Protein AF-A0AAE3UC48-F1 (afdb_monomer_lite)

Sequence (128 aa):
MKELYSHWLRIQCEAWMKENLPDLFQVSYERVKKMFEEVLEEEAPVAQDEFLISQIDMSVGPWKSVIFHFKEPGEIIFPLEKCKLSYLRERNNLVLIIRCLEDFQTLMQTYFYMHMRTGRTMYSIKSA

Foldseek 3Di:
DFPPQLVVLLVLLLVLCCVFPVVFRDWPPVVLVVVVVVVCVVDDDDPPPPFDKGKTQDPWDQARIEMETTDAVPDDQDPVNVVSQVVCVVVRYHYYYDHDNVVSVVVVCVVCVVTVVVDPDDDDGDDD

Radius of gyration: 15.22 Å; chains: 1; bounding box: 46×25×42 Å

Organism: NCBI:txid3048010

pLDDT: mean 74.02, std 16.33, range [37.69, 94.38]

Structure (mmCIF, N/CA/C/O backbone):
data_AF-A0AAE3UC48-F1
#
_entry.id   AF-A0AAE3UC48-F1
#
loop_
_atom_site.group_PDB
_atom_site.id
_atom_site.type_symbol
_atom_site.label_atom_id
_atom_site.label_alt_id
_atom_site.label_comp_id
_atom_site.label_asym_id
_atom_site.label_entity_id
_atom_site.label_seq_id
_atom_site.pdbx_PDB_ins_code
_atom_site.Cartn_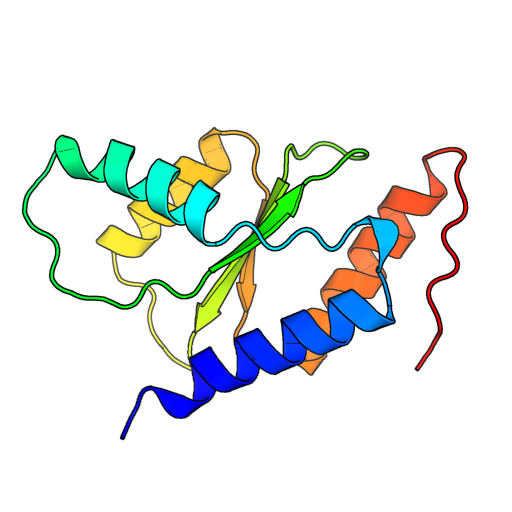x
_atom_site.Cartn_y
_atom_site.Cartn_z
_atom_site.occupancy
_atom_site.B_iso_or_equiv
_atom_site.auth_seq_id
_atom_site.auth_comp_id
_atom_site.auth_asym_id
_atom_site.auth_atom_id
_atom_site.pdbx_PDB_model_num
ATOM 1 N N . MET A 1 1 ? 22.781 8.667 -2.846 1.00 45.50 1 MET A N 1
ATOM 2 C CA . MET A 1 1 ? 21.916 8.485 -4.032 1.00 45.50 1 MET A CA 1
ATOM 3 C C . MET A 1 1 ? 21.068 7.213 -3.850 1.00 45.50 1 MET A C 1
ATOM 5 O O . MET A 1 1 ? 21.203 6.280 -4.623 1.00 45.50 1 MET A O 1
ATOM 9 N N . LYS A 1 2 ? 20.262 7.140 -2.774 1.00 51.00 2 LYS A N 1
ATOM 10 C CA . LYS A 1 2 ? 19.514 5.935 -2.330 1.00 51.00 2 LYS A CA 1
ATOM 11 C C . LYS A 1 2 ? 17.982 6.137 -2.288 1.00 51.00 2 LYS A C 1
ATOM 13 O O . LYS A 1 2 ? 17.272 5.279 -1.807 1.00 51.00 2 LYS A O 1
ATOM 18 N N . GLU A 1 3 ? 17.477 7.273 -2.770 1.00 57.69 3 GLU A N 1
ATOM 19 C CA . GLU A 1 3 ? 16.050 7.654 -2.675 1.00 57.69 3 GLU A CA 1
ATOM 20 C C . GLU A 1 3 ? 15.335 7.626 -4.038 1.00 57.69 3 GLU A C 1
ATOM 22 O O . GLU A 1 3 ? 14.175 8.009 -4.164 1.00 57.69 3 GLU A O 1
ATOM 27 N N . LEU A 1 4 ? 16.018 7.178 -5.097 1.00 78.94 4 LEU A N 1
ATOM 28 C CA . LEU A 1 4 ? 15.461 7.209 -6.450 1.00 78.94 4 LEU A CA 1
ATOM 29 C C . LEU A 1 4 ? 14.414 6.121 -6.685 1.00 78.94 4 LEU A C 1
ATOM 31 O O . LEU A 1 4 ? 13.456 6.376 -7.413 1.00 78.94 4 LEU A O 1
ATOM 35 N N . TYR A 1 5 ? 14.573 4.926 -6.107 1.00 87.25 5 TYR A N 1
ATOM 36 C CA . TYR A 1 5 ? 13.733 3.796 -6.498 1.00 87.25 5 TYR A CA 1
ATOM 37 C C . TYR A 1 5 ? 12.332 3.861 -5.895 1.00 87.25 5 TYR A C 1
ATOM 39 O O . TYR A 1 5 ? 11.360 3.779 -6.636 1.00 87.25 5 TYR A O 1
ATOM 47 N N . SER A 1 6 ? 12.198 4.029 -4.578 1.00 86.12 6 SER A N 1
ATOM 48 C CA . SER A 1 6 ? 10.886 4.089 -3.913 1.00 86.12 6 SER A CA 1
ATOM 49 C C . SER A 1 6 ? 10.045 5.266 -4.425 1.00 86.12 6 SER A C 1
ATOM 51 O O . SER A 1 6 ? 8.844 5.119 -4.660 1.00 86.12 6 SER A O 1
ATOM 53 N N . HIS A 1 7 ? 10.685 6.408 -4.698 1.00 85.00 7 HIS A N 1
ATOM 54 C CA . HIS A 1 7 ? 10.035 7.563 -5.309 1.00 85.00 7 HIS A CA 1
ATOM 55 C C . HIS A 1 7 ? 9.628 7.304 -6.769 1.00 85.00 7 HIS A C 1
ATOM 57 O O . HIS A 1 7 ? 8.503 7.619 -7.161 1.00 85.00 7 HIS A O 1
ATOM 63 N N . TRP A 1 8 ? 10.508 6.696 -7.574 1.00 89.25 8 TRP A N 1
ATOM 64 C CA . TRP A 1 8 ? 10.175 6.273 -8.937 1.00 89.25 8 TRP A CA 1
ATOM 65 C C . TRP A 1 8 ? 9.010 5.278 -8.945 1.00 89.25 8 TRP A C 1
ATOM 67 O O . TRP A 1 8 ? 8.057 5.464 -9.700 1.00 89.25 8 TRP A O 1
ATOM 77 N N . LEU A 1 9 ? 9.041 4.278 -8.064 1.00 90.81 9 LEU A N 1
ATOM 78 C CA . LEU A 1 9 ? 8.014 3.250 -7.943 1.00 90.81 9 LEU A CA 1
ATOM 79 C C . LEU A 1 9 ? 6.661 3.866 -7.586 1.00 90.81 9 LEU A C 1
ATOM 81 O O . LEU A 1 9 ? 5.662 3.541 -8.224 1.00 90.81 9 LEU A O 1
ATOM 85 N N . ARG A 1 10 ? 6.633 4.815 -6.640 1.00 88.50 10 ARG A N 1
ATOM 86 C CA . ARG A 1 10 ? 5.426 5.587 -6.315 1.00 88.50 10 ARG A CA 1
ATOM 87 C C . ARG A 1 10 ? 4.847 6.259 -7.558 1.00 88.50 10 ARG A C 1
ATOM 89 O O . ARG A 1 10 ? 3.666 6.081 -7.839 1.00 88.50 10 ARG A O 1
ATOM 96 N N . ILE A 1 11 ? 5.674 6.985 -8.316 1.00 87.62 11 ILE A N 1
ATOM 97 C CA . ILE A 1 11 ? 5.236 7.676 -9.539 1.00 87.62 11 ILE A CA 1
ATOM 98 C C . ILE A 1 11 ? 4.672 6.683 -10.560 1.00 87.62 11 ILE A C 1
ATOM 100 O O . ILE A 1 11 ? 3.631 6.956 -11.153 1.00 87.62 11 ILE A O 1
ATOM 104 N N . GLN A 1 12 ? 5.327 5.536 -10.768 1.00 91.62 12 GLN A N 1
ATOM 105 C CA . GLN A 1 12 ? 4.850 4.530 -11.721 1.00 91.62 12 GLN A CA 1
ATOM 106 C C . GLN A 1 12 ? 3.513 3.921 -11.291 1.00 91.62 12 GLN A C 1
ATOM 108 O O . GLN A 1 12 ? 2.595 3.813 -12.104 1.00 91.62 12 GLN A O 1
ATOM 113 N N . CYS A 1 13 ? 3.369 3.573 -10.011 1.00 89.44 13 CYS A N 1
ATOM 114 C CA . CYS A 1 13 ? 2.113 3.060 -9.479 1.00 89.44 13 CYS A CA 1
ATOM 115 C C . CYS A 1 13 ? 0.992 4.101 -9.602 1.00 89.44 13 CYS A C 1
ATOM 117 O O . CYS A 1 13 ? -0.109 3.769 -10.036 1.00 89.44 13 CYS A O 1
ATOM 119 N N . GLU A 1 14 ? 1.268 5.365 -9.270 1.00 86.69 14 GLU A N 1
ATOM 120 C CA . GLU A 1 14 ? 0.325 6.480 -9.410 1.00 86.69 14 GLU A CA 1
ATOM 121 C C . GLU A 1 14 ? -0.103 6.703 -10.864 1.00 86.69 14 GLU A C 1
ATOM 123 O O . GLU A 1 14 ? -1.296 6.833 -11.140 1.00 86.69 14 GLU A O 1
ATOM 128 N N . ALA A 1 15 ? 0.844 6.691 -11.804 1.00 88.00 15 ALA A N 1
ATOM 129 C CA . ALA A 1 15 ? 0.553 6.811 -13.229 1.00 88.00 15 ALA A CA 1
ATOM 130 C C . ALA A 1 15 ? -0.340 5.662 -13.716 1.00 88.00 15 ALA A C 1
ATOM 132 O O . ALA A 1 15 ? -1.369 5.905 -14.348 1.00 88.00 15 ALA A O 1
ATOM 133 N N . TRP A 1 16 ? 0.002 4.425 -13.350 1.00 89.50 16 TRP A N 1
ATOM 134 C CA . TRP A 1 16 ? -0.781 3.250 -13.718 1.00 89.50 16 TRP A CA 1
ATOM 135 C C . TRP A 1 16 ? -2.198 3.293 -13.133 1.00 89.50 16 TRP A C 1
ATOM 137 O O . TRP A 1 16 ? -3.166 3.015 -13.842 1.00 89.50 16 TRP A O 1
ATOM 147 N N . MET A 1 17 ? -2.351 3.682 -11.862 1.00 85.56 17 MET A N 1
ATOM 148 C CA . MET A 1 17 ? -3.668 3.821 -11.231 1.00 85.56 17 MET A CA 1
ATOM 149 C C . MET A 1 17 ? -4.505 4.907 -11.902 1.00 85.56 17 MET A C 1
ATOM 151 O O . MET A 1 17 ? -5.687 4.692 -12.146 1.00 85.56 17 MET A O 1
ATOM 155 N N . LYS A 1 18 ? -3.909 6.055 -12.238 1.00 82.94 18 LYS A N 1
ATOM 156 C CA . LYS A 1 18 ? -4.611 7.135 -12.939 1.00 82.94 18 LYS A CA 1
ATOM 157 C C . LYS A 1 18 ? -5.139 6.689 -14.304 1.00 82.94 18 LYS A C 1
ATOM 159 O O . LYS A 1 18 ? -6.217 7.111 -14.708 1.00 82.94 18 LYS A O 1
ATOM 164 N N . GLU A 1 19 ? -4.384 5.852 -15.009 1.00 85.44 19 GLU A N 1
ATOM 165 C CA . GLU A 1 19 ? -4.775 5.329 -16.317 1.00 85.44 19 GLU A CA 1
ATOM 166 C C . GLU A 1 19 ? -5.864 4.247 -16.225 1.00 85.44 19 GLU A C 1
ATOM 168 O O . GLU A 1 19 ? -6.799 4.243 -17.027 1.00 85.44 19 GLU A O 1
ATOM 173 N N . ASN A 1 20 ? -5.761 3.344 -15.246 1.00 82.50 20 ASN A N 1
ATOM 174 C CA . ASN A 1 20 ? -6.590 2.135 -15.179 1.00 82.50 20 ASN A CA 1
ATOM 175 C C . ASN A 1 20 ? -7.776 2.238 -14.213 1.00 82.50 20 ASN A C 1
ATOM 177 O O . ASN A 1 20 ? -8.737 1.478 -14.333 1.00 82.50 20 ASN A O 1
ATOM 181 N N . LEU A 1 21 ? -7.709 3.153 -13.247 1.00 77.50 21 LEU A N 1
ATOM 182 C CA . LEU A 1 21 ? -8.677 3.328 -12.163 1.00 77.50 21 LEU A CA 1
ATOM 183 C C . LEU A 1 21 ? -8.995 4.822 -11.934 1.00 77.50 21 LEU A C 1
ATOM 185 O O . LEU A 1 21 ? -8.938 5.291 -10.794 1.00 77.50 21 LEU A O 1
ATOM 189 N N . PRO A 1 22 ? -9.329 5.595 -12.987 1.00 73.12 22 PRO A N 1
ATOM 190 C CA . PRO A 1 22 ? -9.461 7.052 -12.896 1.00 73.12 22 PRO A CA 1
ATOM 191 C C . PRO A 1 22 ? -10.530 7.504 -11.892 1.00 73.12 22 PRO A C 1
ATOM 193 O O . PRO A 1 22 ? -10.348 8.521 -11.231 1.00 73.12 22 PRO A O 1
ATOM 196 N N . ASP A 1 23 ? -11.603 6.727 -11.727 1.00 69.62 23 ASP A N 1
ATOM 197 C CA . ASP A 1 23 ? -12.717 7.050 -10.823 1.00 69.62 23 ASP A CA 1
ATOM 198 C C . ASP A 1 23 ? -12.393 6.815 -9.339 1.00 69.62 23 ASP A C 1
ATOM 200 O O . ASP A 1 23 ? -13.097 7.304 -8.457 1.00 69.62 23 ASP A O 1
ATOM 204 N N . LEU A 1 24 ? -11.337 6.049 -9.057 1.00 65.06 24 LEU A N 1
ATOM 205 C CA . LEU A 1 24 ? -10.884 5.707 -7.705 1.00 65.06 24 LEU A CA 1
ATOM 206 C C . LEU A 1 24 ? -9.603 6.454 -7.326 1.00 65.06 24 LEU A C 1
ATOM 208 O O . LEU A 1 24 ? -9.194 6.462 -6.165 1.00 65.06 24 LEU A O 1
ATOM 212 N N . PHE A 1 25 ? -8.941 7.069 -8.305 1.00 63.78 25 PHE A N 1
ATOM 213 C CA . PHE A 1 25 ? -7.654 7.702 -8.108 1.00 63.78 25 PHE A CA 1
ATOM 214 C C . PHE A 1 25 ? -7.810 9.099 -7.498 1.00 63.78 25 PHE A C 1
ATOM 216 O O . PHE A 1 25 ? -7.909 10.107 -8.197 1.00 63.78 25 PHE A O 1
ATOM 223 N N . GLN A 1 26 ? -7.780 9.157 -6.167 1.00 63.56 26 GLN A N 1
ATOM 224 C CA . GLN A 1 26 ? -7.645 10.396 -5.407 1.00 63.56 26 GLN A CA 1
ATOM 225 C C . GLN A 1 26 ? -6.379 10.319 -4.545 1.00 63.56 26 GLN A C 1
ATOM 227 O O . GLN A 1 26 ? -6.382 9.748 -3.460 1.00 63.56 26 GLN A O 1
ATOM 232 N N . VAL A 1 27 ? -5.266 10.880 -5.029 1.00 57.28 27 VAL A N 1
ATOM 233 C CA . VAL A 1 27 ? -4.018 10.922 -4.250 1.00 57.28 27 VAL A CA 1
ATOM 234 C C . VAL A 1 27 ? -4.150 11.988 -3.172 1.00 57.28 27 VAL A C 1
ATOM 236 O O . VAL A 1 27 ? -4.085 13.178 -3.466 1.00 57.28 27 VAL A O 1
ATOM 239 N N . SER A 1 28 ? -4.303 11.582 -1.913 1.00 58.41 28 SER A N 1
ATOM 240 C CA . SER A 1 28 ? -4.257 12.506 -0.775 1.00 58.41 28 SER A CA 1
ATOM 241 C C . SER A 1 28 ? -3.029 12.252 0.098 1.00 58.41 28 SER A C 1
ATOM 243 O O . SER A 1 28 ? -3.154 11.849 1.256 1.00 58.41 28 SER A O 1
ATOM 245 N N . TYR A 1 29 ? -1.832 12.495 -0.448 1.00 56.88 29 TYR A N 1
ATOM 246 C CA . TYR A 1 29 ? -0.584 12.449 0.329 1.00 56.88 29 TYR A CA 1
ATOM 247 C C . TYR A 1 29 ? -0.692 13.305 1.602 1.00 56.88 29 TYR A C 1
ATOM 249 O O . TYR A 1 29 ? -0.401 12.838 2.699 1.00 56.88 29 TYR A O 1
ATOM 257 N N . GLU A 1 30 ? -1.228 14.521 1.472 1.00 61.75 30 GLU A N 1
ATOM 258 C CA . GLU A 1 30 ? -1.398 15.465 2.582 1.00 61.75 30 GLU A CA 1
ATOM 259 C C . GLU A 1 30 ? -2.332 14.948 3.684 1.00 61.75 30 GLU A C 1
ATOM 261 O O . GLU A 1 30 ? -2.086 15.185 4.863 1.00 61.75 30 GLU A O 1
ATOM 266 N N . ARG A 1 31 ? -3.380 14.194 3.331 1.00 65.69 31 ARG A N 1
ATOM 267 C CA . ARG A 1 31 ? -4.334 13.653 4.310 1.00 65.69 31 ARG A CA 1
ATOM 268 C C . ARG A 1 31 ? -3.722 12.526 5.130 1.00 65.69 31 ARG A C 1
ATOM 270 O O . ARG A 1 31 ? -3.915 12.497 6.343 1.00 65.69 31 ARG A O 1
ATOM 277 N N . VAL A 1 32 ? -2.984 11.615 4.489 1.00 63.28 32 VAL A N 1
ATOM 278 C CA . VAL A 1 32 ? -2.301 10.540 5.219 1.00 63.28 32 VAL A CA 1
ATOM 279 C C . VAL A 1 32 ? -1.169 11.116 6.058 1.00 63.28 32 VAL A C 1
ATOM 281 O O . VAL A 1 32 ? -1.032 10.753 7.221 1.00 63.28 32 VAL A O 1
ATOM 284 N N . LYS A 1 33 ? -0.403 12.059 5.497 1.00 65.94 33 LYS A N 1
ATOM 285 C CA . LYS A 1 33 ? 0.646 12.780 6.218 1.00 65.94 33 LYS A CA 1
ATOM 286 C C . LYS A 1 33 ? 0.092 13.450 7.476 1.00 65.94 33 LYS A C 1
ATOM 288 O O . LYS A 1 33 ? 0.631 13.214 8.549 1.00 65.94 33 LYS A O 1
ATOM 293 N N . LYS A 1 34 ? -1.035 14.162 7.375 1.00 69.62 34 LYS A N 1
ATOM 294 C CA . LYS A 1 34 ? -1.703 14.769 8.533 1.00 69.62 34 LYS A CA 1
ATOM 295 C C . LYS A 1 34 ? -2.143 13.730 9.570 1.00 69.62 34 LYS A C 1
ATOM 297 O O . LYS A 1 34 ? -1.884 13.912 10.751 1.00 69.62 34 LYS A O 1
ATOM 302 N N . MET A 1 35 ? -2.738 12.611 9.141 1.00 67.81 35 MET A N 1
ATOM 303 C CA . MET A 1 35 ? -3.087 11.511 10.055 1.00 67.81 35 MET A CA 1
ATOM 304 C C . MET A 1 35 ? -1.867 10.936 10.786 1.00 67.81 35 MET A C 1
ATOM 306 O O . MET A 1 35 ? -2.022 10.417 11.884 1.00 67.81 35 MET A O 1
ATOM 310 N N . PHE A 1 36 ? -0.680 10.982 10.180 1.00 65.19 36 PHE A N 1
ATOM 311 C CA . PHE A 1 36 ? 0.566 10.569 10.822 1.00 65.19 36 PHE A CA 1
ATOM 312 C C . PHE A 1 36 ? 1.153 11.635 11.736 1.00 65.19 36 PHE A C 1
ATOM 314 O O . PHE A 1 36 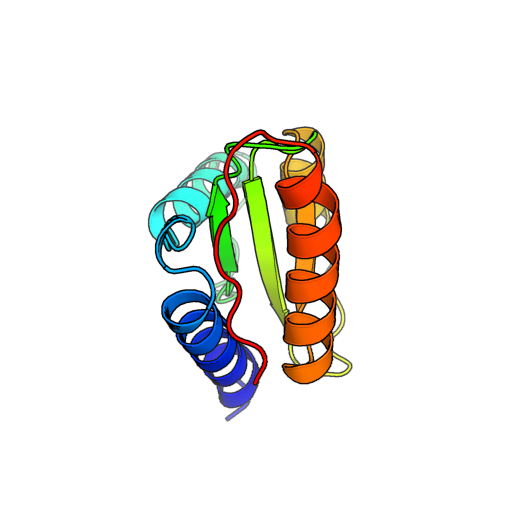? 1.645 11.292 12.802 1.00 65.19 36 PHE A O 1
ATOM 321 N N . GLU A 1 37 ? 1.111 12.902 11.341 1.00 67.12 37 GLU A N 1
ATOM 322 C CA . GLU A 1 37 ? 1.551 14.017 12.184 1.00 67.12 37 GLU A CA 1
ATOM 323 C C . GLU A 1 37 ? 0.723 14.075 13.476 1.00 67.12 37 GLU A C 1
ATOM 325 O O . GLU A 1 37 ? 1.300 14.146 14.554 1.00 67.12 37 GLU A O 1
ATOM 330 N N . GLU A 1 38 ? -0.596 13.869 13.389 1.00 66.25 38 GLU A N 1
ATOM 331 C CA . GLU A 1 38 ? -1.496 13.752 14.550 1.00 66.25 38 GLU A CA 1
ATOM 332 C C . GLU A 1 38 ? -1.142 12.576 15.486 1.00 66.25 38 GLU A C 1
ATOM 334 O O . GLU A 1 38 ? -1.444 12.624 16.672 1.00 66.25 38 GLU A O 1
ATOM 339 N N . VAL A 1 39 ? -0.493 11.519 14.982 1.00 63.00 39 VAL A N 1
ATOM 340 C CA . VAL A 1 39 ? 0.001 10.389 15.800 1.00 63.00 39 VAL A CA 1
ATOM 341 C C . VAL A 1 39 ? 1.333 10.717 16.470 1.00 63.00 39 VAL A C 1
ATOM 343 O O . VAL A 1 39 ? 1.646 10.182 17.527 1.00 63.00 39 VAL A O 1
ATOM 346 N N . LEU A 1 40 ? 2.144 11.561 15.834 1.00 57.09 40 LEU A N 1
ATOM 347 C CA . LEU A 1 40 ? 3.507 11.876 16.259 1.00 57.09 40 LEU A CA 1
ATOM 348 C C . LEU A 1 40 ? 3.579 13.043 17.247 1.00 57.09 40 LEU A C 1
ATOM 350 O O . LEU A 1 40 ? 4.590 13.176 17.933 1.00 57.09 40 LEU A O 1
ATOM 354 N N . GLU A 1 41 ? 2.518 13.843 17.379 1.00 54.66 41 GLU A N 1
ATOM 355 C CA . GLU A 1 41 ? 2.411 14.844 18.450 1.00 54.66 41 GLU A CA 1
ATOM 356 C C . GLU A 1 41 ? 2.419 14.217 19.863 1.00 54.66 41 GLU A C 1
ATOM 358 O O . GLU A 1 41 ? 2.660 14.933 20.835 1.00 54.66 41 GLU A O 1
ATOM 363 N N . GLU A 1 42 ? 2.253 12.892 19.994 1.00 54.12 42 GLU A N 1
ATOM 364 C CA . GLU A 1 42 ? 2.355 12.182 21.278 1.00 54.12 42 GLU A CA 1
ATOM 365 C C . GLU A 1 42 ? 3.766 11.645 21.613 1.00 54.12 42 GLU A C 1
ATOM 367 O O . GLU A 1 42 ? 4.064 11.507 22.797 1.00 54.12 42 GLU A O 1
ATOM 372 N N . GLU A 1 43 ? 4.686 11.429 20.656 1.00 42.72 43 GLU A N 1
ATOM 373 C CA . GLU A 1 43 ? 6.065 10.986 20.965 1.00 42.72 43 GLU A CA 1
ATOM 374 C C . GLU A 1 43 ? 7.129 11.475 19.952 1.00 42.72 43 GLU A C 1
ATOM 376 O O . GLU A 1 43 ? 7.364 10.846 18.923 1.00 42.72 43 GLU A O 1
ATOM 381 N N . ALA A 1 44 ? 7.852 12.535 20.349 1.00 37.69 44 ALA A N 1
ATOM 382 C CA . ALA A 1 44 ? 9.220 12.926 19.956 1.00 37.69 44 ALA A CA 1
ATOM 383 C C . ALA A 1 44 ? 9.514 13.262 18.463 1.00 37.69 44 ALA A C 1
ATOM 385 O O . ALA A 1 44 ? 8.915 12.715 17.541 1.00 37.69 44 ALA A O 1
ATOM 386 N N . PRO A 1 45 ? 10.475 14.175 18.185 1.00 41.53 45 PRO A N 1
ATOM 387 C CA . PRO A 1 45 ? 10.727 14.687 16.840 1.00 41.53 45 PRO A CA 1
ATOM 388 C C . PRO A 1 45 ? 11.361 13.589 15.986 1.00 41.53 45 PRO A C 1
ATOM 390 O O . PRO A 1 45 ? 12.556 13.306 16.085 1.00 41.53 45 PRO A O 1
ATOM 393 N N . VAL A 1 46 ? 10.547 12.929 15.168 1.00 46.56 46 VAL A N 1
ATOM 394 C CA . VAL A 1 46 ? 11.026 11.884 14.270 1.00 46.56 46 VAL A CA 1
ATOM 395 C C . VAL A 1 46 ? 11.865 12.546 13.184 1.00 46.56 46 VAL A C 1
ATOM 397 O O . VAL A 1 46 ? 11.431 13.499 12.534 1.00 46.56 46 VAL A O 1
ATOM 400 N N . ALA A 1 47 ? 13.087 12.036 13.027 1.00 40.97 47 ALA A N 1
ATOM 401 C CA . ALA A 1 47 ? 13.970 12.329 11.913 1.00 40.97 47 ALA A CA 1
ATOM 402 C C . ALA A 1 47 ? 13.196 12.307 10.586 1.00 40.97 47 ALA A C 1
ATOM 404 O O . ALA A 1 47 ? 12.194 11.607 10.455 1.00 40.97 47 ALA A O 1
ATOM 405 N N . GLN A 1 48 ? 13.671 13.093 9.624 1.00 44.62 48 GLN A N 1
ATOM 406 C CA . GLN A 1 48 ? 13.136 13.259 8.272 1.00 44.62 48 GLN A CA 1
ATOM 407 C C . GLN A 1 48 ? 13.178 11.955 7.445 1.00 44.62 48 GLN A C 1
ATOM 409 O O . GLN A 1 48 ? 13.781 11.915 6.381 1.00 44.62 48 GLN A O 1
ATOM 414 N N . ASP A 1 49 ? 12.558 10.875 7.916 1.00 52.12 49 ASP A N 1
ATOM 415 C CA . ASP A 1 49 ? 12.268 9.713 7.092 1.00 52.12 49 ASP A CA 1
ATOM 416 C C . ASP A 1 49 ? 11.131 10.121 6.155 1.00 52.12 49 ASP A C 1
ATOM 418 O O . ASP A 1 49 ? 9.980 10.281 6.578 1.00 52.12 49 ASP A O 1
ATOM 422 N N . GLU A 1 50 ? 11.465 10.344 4.882 1.00 58.81 50 GLU A N 1
ATOM 423 C CA . GLU A 1 50 ? 10.487 10.580 3.824 1.00 58.81 50 GLU A CA 1
ATOM 424 C C . GLU A 1 50 ? 9.565 9.367 3.710 1.00 58.81 50 GLU A C 1
ATOM 426 O O . GLU A 1 50 ? 9.853 8.346 3.084 1.00 58.81 50 GLU A O 1
ATOM 431 N N . PHE A 1 51 ? 8.424 9.471 4.378 1.00 64.94 51 PHE A N 1
ATOM 432 C CA . PHE A 1 51 ? 7.423 8.430 4.406 1.00 64.94 51 PHE A CA 1
ATOM 433 C C . PHE A 1 51 ? 6.618 8.475 3.105 1.00 64.94 51 PHE A C 1
ATOM 435 O O . PHE A 1 51 ? 5.650 9.224 2.973 1.00 64.94 51 PHE A O 1
ATOM 442 N N . LEU A 1 52 ? 7.046 7.698 2.111 1.00 69.69 52 LEU A N 1
ATOM 443 C CA . LEU A 1 52 ? 6.392 7.663 0.806 1.00 69.69 52 LEU A CA 1
ATOM 444 C C . LEU A 1 52 ? 5.111 6.830 0.871 1.00 69.69 52 LEU A C 1
ATOM 446 O O . LEU A 1 52 ? 5.147 5.599 0.976 1.00 69.69 52 LEU A O 1
ATOM 450 N N . ILE A 1 53 ? 3.972 7.521 0.787 1.00 74.56 53 ILE A N 1
ATOM 451 C CA . ILE A 1 53 ? 2.644 6.912 0.787 1.00 74.56 53 ILE A CA 1
ATOM 452 C C . ILE A 1 53 ? 1.770 7.449 -0.342 1.00 74.56 53 ILE A C 1
ATOM 454 O O . ILE A 1 53 ? 1.772 8.649 -0.615 1.00 74.56 53 ILE A O 1
ATOM 458 N N . SER A 1 54 ? 0.914 6.576 -0.875 1.00 80.06 54 SER A N 1
ATOM 459 C CA . SER A 1 54 ? -0.301 6.965 -1.604 1.00 80.06 54 SER A CA 1
ATOM 460 C C . SER A 1 54 ? -1.544 6.308 -0.971 1.00 80.06 54 SER A C 1
ATOM 462 O O . SER A 1 54 ? -1.438 5.271 -0.316 1.00 80.06 54 SER A O 1
ATOM 464 N N . GLN A 1 55 ? -2.729 6.897 -1.148 1.00 83.31 55 GLN A N 1
ATOM 465 C CA . GLN A 1 55 ? -4.007 6.388 -0.619 1.00 83.31 55 GLN A CA 1
ATOM 466 C C . GLN A 1 55 ? -5.059 6.329 -1.731 1.00 83.31 55 GLN A C 1
ATOM 468 O O . GLN A 1 55 ? -5.077 7.200 -2.595 1.00 83.31 55 GLN A O 1
ATOM 473 N N . ILE A 1 56 ? -5.945 5.333 -1.665 1.00 79.44 56 ILE A N 1
ATOM 474 C CA . ILE A 1 56 ? -7.222 5.280 -2.387 1.00 79.44 56 ILE A CA 1
ATOM 475 C C . ILE A 1 56 ? -8.345 5.132 -1.363 1.00 79.44 56 ILE A C 1
ATOM 477 O O . ILE A 1 56 ? -8.347 4.179 -0.582 1.00 79.44 56 ILE A O 1
ATOM 481 N N . ASP A 1 57 ? -9.317 6.039 -1.384 1.00 80.31 57 ASP A N 1
ATOM 482 C CA . ASP A 1 57 ? -10.550 5.876 -0.615 1.00 80.31 57 ASP A CA 1
ATOM 483 C C . ASP A 1 57 ? -11.444 4.817 -1.265 1.00 80.31 57 ASP A C 1
ATOM 485 O O . ASP A 1 57 ? -11.698 4.837 -2.469 1.00 80.31 57 ASP A O 1
ATOM 489 N N . MET A 1 58 ? -11.924 3.874 -0.459 1.00 76.00 58 MET A N 1
ATOM 490 C CA . MET A 1 58 ? -12.745 2.772 -0.942 1.00 76.00 58 MET A CA 1
ATOM 491 C C . MET A 1 58 ? -14.220 3.083 -0.699 1.00 76.00 58 MET A C 1
ATOM 493 O O . MET A 1 58 ? -14.646 3.307 0.431 1.00 76.00 58 MET A O 1
ATOM 497 N N . SER A 1 59 ? -15.017 3.059 -1.766 1.00 70.25 59 SER A N 1
ATOM 498 C CA . SER A 1 59 ? -16.482 3.148 -1.688 1.00 70.25 59 SER A CA 1
ATOM 499 C C . SER A 1 59 ? -17.157 1.780 -1.532 1.00 70.25 59 SER A C 1
ATOM 501 O O . SER A 1 59 ? -18.339 1.705 -1.200 1.00 70.25 59 SER A O 1
ATOM 503 N N . VAL A 1 60 ? -16.414 0.696 -1.778 1.00 65.62 60 VAL A N 1
ATOM 504 C CA . VAL A 1 60 ? -16.891 -0.691 -1.773 1.00 65.62 60 VAL A CA 1
ATOM 505 C C . VAL A 1 60 ? -15.866 -1.622 -1.125 1.00 65.62 60 VAL A C 1
ATOM 507 O O . VAL A 1 60 ? -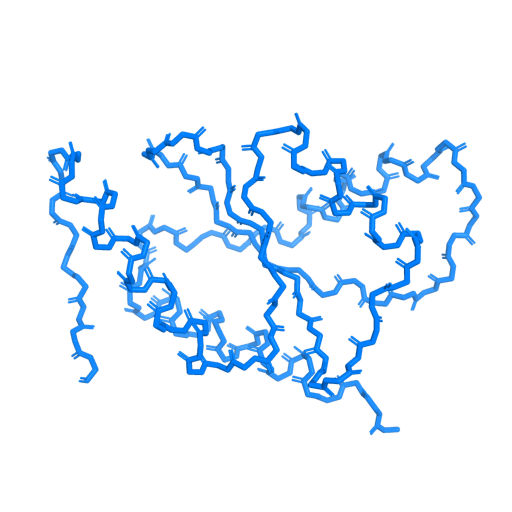14.659 -1.426 -1.256 1.00 65.62 60 VAL A O 1
ATOM 510 N N . GLY A 1 61 ? -16.352 -2.674 -0.464 1.00 72.69 61 GLY A N 1
ATOM 511 C CA . GLY A 1 61 ? -15.521 -3.631 0.270 1.00 72.69 61 GLY A CA 1
ATOM 512 C C . GLY A 1 61 ? -15.456 -3.348 1.777 1.00 72.69 61 GLY A C 1
ATOM 513 O O . GLY A 1 61 ? -16.129 -2.443 2.267 1.00 72.69 61 GLY A O 1
ATOM 514 N N . PRO A 1 62 ? -14.696 -4.157 2.538 1.00 82.00 62 PRO A N 1
ATOM 515 C CA . PRO A 1 62 ? -14.674 -4.073 4.001 1.00 82.00 62 PRO A CA 1
ATOM 516 C C . PRO A 1 62 ? -13.794 -2.931 4.535 1.00 82.00 62 PRO A C 1
ATOM 518 O O . PRO A 1 62 ? -13.903 -2.564 5.704 1.00 82.00 62 PRO A O 1
ATOM 521 N N . TRP A 1 63 ? -12.921 -2.374 3.696 1.00 86.12 63 TRP A N 1
ATOM 522 C CA . TRP A 1 63 ? -11.915 -1.392 4.092 1.00 86.12 63 TRP A CA 1
ATOM 523 C C . TRP A 1 63 ? -12.375 0.033 3.803 1.00 86.12 63 TRP A C 1
ATOM 525 O O . TRP A 1 63 ? -13.009 0.288 2.785 1.00 86.12 63 TRP A O 1
ATOM 535 N N . LYS A 1 64 ? -11.998 0.971 4.677 1.00 84.75 64 LYS A N 1
ATOM 536 C CA . LYS A 1 64 ? -12.232 2.411 4.506 1.00 84.75 64 LYS A CA 1
ATOM 537 C C . LYS A 1 64 ? -11.374 2.993 3.380 1.00 84.75 64 LYS A C 1
ATOM 539 O O . LYS A 1 64 ? -11.857 3.766 2.558 1.00 84.75 64 LYS A O 1
ATOM 544 N N . SER A 1 65 ? -10.096 2.642 3.356 1.00 84.88 65 SER A N 1
ATOM 545 C CA . SER A 1 65 ? -9.160 3.043 2.309 1.00 84.88 65 SER A CA 1
ATOM 546 C C . SER A 1 65 ? -8.073 1.988 2.133 1.00 84.88 65 SER A C 1
ATOM 548 O O . SER A 1 65 ? -7.853 1.145 3.009 1.00 84.88 65 SER A O 1
ATOM 550 N N . VAL A 1 66 ? -7.409 2.024 0.982 1.00 86.44 66 VAL A N 1
ATOM 551 C CA . VAL A 1 66 ? -6.176 1.282 0.717 1.00 86.44 66 VAL A CA 1
ATOM 552 C C . VAL A 1 66 ? -5.018 2.266 0.783 1.00 86.44 66 VAL A C 1
ATOM 554 O O . VAL A 1 66 ? -5.054 3.316 0.146 1.00 86.44 66 VAL A O 1
ATOM 557 N N . ILE A 1 67 ? -3.996 1.936 1.563 1.00 87.44 67 ILE A N 1
ATOM 558 C CA . ILE A 1 67 ? -2.815 2.762 1.793 1.00 87.44 67 ILE A CA 1
ATOM 559 C C . ILE A 1 67 ? -1.591 1.995 1.299 1.00 87.44 67 ILE A C 1
ATOM 561 O O . ILE A 1 67 ? -1.321 0.879 1.746 1.00 87.44 67 ILE A O 1
ATOM 565 N N . PHE A 1 68 ? -0.848 2.606 0.383 1.00 88.12 68 PHE A N 1
ATOM 566 C CA . PHE A 1 68 ? 0.352 2.051 -0.232 1.00 88.12 68 PHE A CA 1
ATOM 567 C C . PHE A 1 68 ? 1.581 2.665 0.400 1.00 88.12 68 PHE A C 1
ATOM 569 O O . PHE A 1 68 ? 1.748 3.877 0.363 1.00 88.12 68 PHE A O 1
ATOM 576 N N . HIS A 1 69 ? 2.448 1.831 0.944 1.00 89.44 69 HIS A N 1
ATOM 577 C CA . HIS A 1 69 ? 3.705 2.237 1.538 1.00 89.44 69 HIS A CA 1
ATOM 578 C C . HIS A 1 69 ? 4.862 1.722 0.676 1.00 89.44 69 HIS A C 1
ATOM 580 O O . HIS A 1 69 ? 5.017 0.511 0.513 1.00 89.44 69 HIS A O 1
ATOM 586 N N . PHE A 1 70 ? 5.642 2.632 0.092 1.00 88.25 70 PHE A N 1
ATOM 587 C CA . PHE A 1 70 ? 6.656 2.296 -0.912 1.00 88.25 70 PHE A CA 1
ATOM 588 C C . PHE A 1 70 ? 8.030 2.105 -0.280 1.00 88.25 70 PHE A C 1
ATOM 590 O O . PHE A 1 70 ? 8.497 2.966 0.461 1.00 88.25 70 PHE A O 1
ATOM 597 N N . LYS A 1 71 ? 8.689 0.993 -0.609 1.00 89.19 71 LYS A N 1
ATOM 598 C CA . LYS A 1 71 ? 10.015 0.623 -0.098 1.00 89.19 71 LYS A CA 1
ATOM 599 C C . LYS A 1 71 ? 10.900 0.081 -1.209 1.00 89.19 71 LYS A C 1
ATOM 601 O O . LYS A 1 71 ? 10.398 -0.456 -2.197 1.00 89.19 71 LYS A O 1
ATOM 606 N N . GLU A 1 72 ? 12.214 0.164 -1.033 1.00 88.94 72 GLU A N 1
ATOM 607 C CA . GLU A 1 72 ? 13.131 -0.532 -1.933 1.00 88.94 72 GLU A CA 1
ATOM 608 C C . GLU A 1 72 ? 13.062 -2.064 -1.731 1.00 88.94 72 GLU A C 1
ATOM 610 O O . GLU A 1 72 ? 12.722 -2.556 -0.641 1.00 88.94 72 GLU A O 1
ATOM 615 N N . PRO A 1 73 ? 13.382 -2.868 -2.762 1.00 89.56 73 PRO A N 1
ATOM 616 C CA . PRO A 1 73 ? 13.510 -4.310 -2.619 1.00 89.56 73 PRO A CA 1
ATOM 617 C C . PRO A 1 73 ? 14.564 -4.661 -1.562 1.00 89.56 73 PRO A C 1
ATOM 619 O O . PRO A 1 73 ? 15.684 -4.160 -1.586 1.00 89.56 73 PRO A O 1
ATOM 622 N N . GLY A 1 74 ? 14.206 -5.538 -0.623 1.00 86.75 74 GLY A N 1
ATOM 623 C CA . GLY A 1 74 ? 15.091 -5.939 0.477 1.00 86.75 74 GLY A CA 1
ATOM 624 C C . GLY A 1 74 ? 15.161 -4.950 1.646 1.00 86.75 74 GLY A C 1
ATOM 625 O O . GLY A 1 74 ? 15.765 -5.277 2.667 1.00 86.75 74 GLY A O 1
ATOM 626 N N . GLU A 1 75 ? 14.509 -3.787 1.557 1.00 87.50 75 GLU A N 1
ATOM 627 C CA . GLU A 1 75 ? 14.490 -2.819 2.652 1.00 87.50 75 GLU A CA 1
ATOM 628 C C . GLU A 1 75 ? 13.652 -3.324 3.836 1.00 87.50 75 GLU A C 1
ATOM 630 O O . GLU A 1 75 ? 12.518 -3.812 3.689 1.00 87.50 75 GLU A O 1
ATOM 635 N N . ILE A 1 76 ? 14.229 -3.209 5.033 1.00 86.31 76 ILE A N 1
ATOM 636 C CA . ILE A 1 76 ? 13.604 -3.619 6.288 1.00 86.31 76 ILE A CA 1
ATOM 637 C C . ILE A 1 76 ? 12.658 -2.516 6.755 1.00 86.31 76 ILE A C 1
ATOM 639 O O . ILE A 1 76 ? 12.985 -1.337 6.719 1.00 86.31 76 ILE A O 1
ATOM 643 N N . ILE A 1 77 ? 11.493 -2.925 7.249 1.00 85.56 77 ILE A N 1
ATOM 644 C CA . ILE A 1 77 ? 10.536 -2.019 7.880 1.00 85.56 77 ILE A CA 1
ATOM 645 C C . ILE A 1 77 ? 10.934 -1.848 9.342 1.00 85.56 77 ILE A C 1
ATOM 647 O O . ILE A 1 77 ? 10.907 -2.823 10.109 1.00 85.56 77 ILE A O 1
ATOM 651 N N . PHE A 1 78 ? 11.305 -0.630 9.725 1.00 84.12 78 PHE A N 1
ATOM 652 C CA . PHE A 1 78 ? 11.759 -0.340 11.083 1.00 84.12 78 PHE A CA 1
ATOM 653 C C . PHE A 1 78 ? 10.613 -0.463 12.102 1.00 84.12 78 PHE A C 1
ATOM 655 O O . PHE A 1 78 ? 9.444 -0.319 11.741 1.00 84.12 78 PHE A O 1
ATOM 662 N N . PRO A 1 79 ? 10.900 -0.725 13.392 1.00 83.31 79 PRO A N 1
ATOM 663 C CA . PRO A 1 79 ? 9.859 -0.886 14.411 1.00 83.31 79 PRO A CA 1
ATOM 664 C C . PRO A 1 79 ? 8.876 0.290 14.492 1.00 83.31 79 PRO A C 1
ATOM 666 O O . PRO A 1 79 ? 7.669 0.068 14.503 1.00 83.31 79 PRO A O 1
ATOM 669 N N . LEU A 1 80 ? 9.376 1.528 14.459 1.00 80.00 80 LEU A N 1
ATOM 670 C CA . LEU A 1 80 ? 8.536 2.730 14.505 1.00 80.00 80 LEU A CA 1
ATOM 671 C C . LEU A 1 80 ? 7.584 2.814 13.303 1.00 80.00 80 LEU A C 1
ATOM 673 O O . LEU A 1 80 ? 6.403 3.127 13.434 1.00 80.00 80 LEU A O 1
ATOM 677 N N . GLU A 1 81 ? 8.092 2.481 12.123 1.00 80.88 81 GLU A N 1
ATOM 678 C CA . GLU A 1 81 ? 7.306 2.396 10.900 1.00 80.88 81 GLU A CA 1
ATOM 679 C C . GLU A 1 81 ? 6.269 1.267 10.967 1.00 80.88 81 GLU A C 1
ATOM 681 O O . GLU A 1 81 ? 5.127 1.449 10.552 1.00 80.88 81 GLU A O 1
ATOM 686 N N . LYS A 1 82 ? 6.593 0.123 11.578 1.00 84.25 82 LYS A N 1
ATOM 687 C CA . LYS A 1 82 ? 5.593 -0.922 11.834 1.00 84.25 82 LYS A CA 1
ATOM 688 C C . LYS A 1 82 ? 4.470 -0.426 12.742 1.00 84.25 82 LYS A C 1
ATOM 690 O O . LYS A 1 82 ? 3.318 -0.707 12.425 1.00 84.25 82 LYS A O 1
ATOM 695 N N . CYS A 1 83 ? 4.773 0.316 13.811 1.00 84.00 83 CYS A N 1
ATOM 696 C CA . CYS A 1 83 ? 3.751 0.901 14.689 1.00 84.00 83 CYS A CA 1
ATOM 697 C C . CYS A 1 83 ? 2.808 1.817 13.898 1.00 84.00 83 CYS A C 1
ATOM 699 O O . CYS A 1 83 ? 1.591 1.652 13.946 1.00 84.00 83 CYS A O 1
ATOM 701 N N . LYS A 1 84 ? 3.386 2.698 13.075 1.00 81.38 84 LYS A N 1
ATOM 702 C CA . LYS A 1 84 ? 2.669 3.578 12.143 1.00 81.38 84 LYS A CA 1
ATOM 703 C C . LYS A 1 84 ? 1.729 2.806 11.207 1.00 81.38 84 LYS A C 1
ATOM 705 O O . LYS A 1 84 ? 0.548 3.130 11.092 1.00 81.38 84 LYS A O 1
ATOM 710 N N . LEU A 1 85 ? 2.229 1.757 10.556 1.00 87.12 85 LEU A N 1
ATOM 711 C CA . LEU A 1 85 ? 1.428 0.934 9.647 1.00 87.12 85 LEU A CA 1
ATOM 712 C C . LEU A 1 85 ? 0.345 0.131 10.390 1.00 87.12 85 LEU A C 1
ATOM 714 O O . LEU A 1 85 ? -0.744 -0.051 9.854 1.00 87.12 85 LEU A O 1
ATOM 718 N N . SER A 1 86 ? 0.611 -0.349 11.607 1.00 88.38 86 SER A N 1
ATOM 719 C CA . SER A 1 86 ? -0.381 -1.055 12.433 1.00 88.38 86 SER A CA 1
ATOM 720 C C . SER A 1 86 ? -1.522 -0.143 12.867 1.00 88.38 86 SER A C 1
ATOM 722 O O . SER A 1 86 ? -2.680 -0.518 12.717 1.00 88.38 86 SER A O 1
ATOM 724 N N . TYR A 1 87 ? -1.214 1.083 13.280 1.00 85.81 87 TYR A N 1
ATOM 725 C CA . TYR A 1 87 ? -2.221 2.079 13.632 1.00 85.81 87 TYR A CA 1
ATOM 726 C C . TYR A 1 87 ? -3.207 2.363 12.488 1.00 85.81 87 TYR A C 1
ATOM 728 O O . TYR A 1 87 ? -4.422 2.443 12.682 1.00 85.81 87 TYR A O 1
ATOM 736 N N . LEU A 1 88 ? -2.704 2.464 11.254 1.00 85.00 88 LEU A N 1
ATOM 737 C CA . LEU A 1 88 ? -3.567 2.599 10.082 1.00 85.00 88 LEU A CA 1
ATOM 738 C C . LEU A 1 88 ? -4.483 1.382 9.895 1.00 85.00 88 LEU A C 1
ATOM 740 O O . LEU A 1 88 ? -5.656 1.557 9.562 1.00 85.00 88 LEU A O 1
ATOM 744 N N . ARG A 1 89 ? -3.977 0.164 10.121 1.00 90.06 89 ARG A N 1
ATOM 745 C CA . ARG A 1 89 ? -4.780 -1.066 10.016 1.00 90.06 89 ARG A CA 1
ATOM 746 C C . ARG A 1 89 ? -5.906 -1.094 11.045 1.00 90.06 89 ARG A C 1
ATOM 748 O O . ARG A 1 89 ? -7.037 -1.412 10.691 1.00 90.06 89 ARG A O 1
ATOM 755 N N . GLU A 1 90 ? -5.628 -0.693 12.283 1.00 88.50 90 GLU A N 1
ATOM 756 C CA . GLU A 1 90 ? -6.622 -0.615 13.366 1.00 88.50 90 GLU A CA 1
ATOM 757 C C . GLU A 1 90 ? -7.771 0.354 13.049 1.00 88.50 90 GLU A C 1
ATOM 759 O O . GLU A 1 90 ? -8.894 0.180 13.518 1.00 88.50 90 GLU A O 1
ATOM 764 N N . ARG A 1 91 ? -7.530 1.336 12.174 1.00 85.38 91 ARG A N 1
ATOM 765 C CA . ARG A 1 91 ? -8.538 2.283 11.670 1.00 85.38 91 ARG A CA 1
ATOM 766 C C . ARG A 1 91 ? -9.242 1.830 10.396 1.00 85.38 91 ARG A C 1
ATOM 768 O O . ARG A 1 91 ? -9.739 2.661 9.632 1.00 85.38 91 ARG A O 1
ATOM 775 N N . ASN A 1 92 ? -9.310 0.517 10.200 1.00 88.50 92 ASN A N 1
ATOM 776 C CA . ASN A 1 92 ? -10.001 -0.139 9.098 1.00 88.50 92 ASN A CA 1
ATOM 777 C C . ASN A 1 92 ? -9.446 0.226 7.708 1.00 88.50 92 ASN A C 1
ATOM 779 O O . ASN A 1 92 ? -10.198 0.286 6.735 1.00 88.50 92 ASN A O 1
ATOM 783 N N . ASN A 1 93 ? -8.140 0.487 7.602 1.00 87.75 93 ASN A N 1
ATOM 784 C CA . ASN A 1 93 ? -7.475 0.704 6.315 1.00 87.75 93 ASN A CA 1
ATOM 785 C C . ASN A 1 93 ? -6.689 -0.549 5.912 1.00 87.75 93 ASN A C 1
ATOM 787 O O . ASN A 1 93 ? -6.015 -1.169 6.737 1.00 87.75 93 ASN A O 1
ATOM 791 N N . LEU A 1 94 ? -6.727 -0.899 4.629 1.00 89.12 94 LEU A N 1
ATOM 792 C CA . LEU A 1 94 ? -5.865 -1.931 4.068 1.00 89.12 94 LEU A CA 1
ATOM 793 C C . LEU A 1 94 ? -4.489 -1.325 3.793 1.00 89.12 94 LEU A C 1
ATOM 795 O O . LEU A 1 94 ? -4.364 -0.431 2.966 1.00 89.12 94 LEU A O 1
ATOM 799 N N . VAL A 1 95 ? -3.451 -1.816 4.465 1.00 89.94 95 VAL A N 1
ATOM 800 C CA . VAL A 1 95 ? -2.087 -1.286 4.321 1.00 89.94 95 VAL A CA 1
ATOM 801 C C . VAL A 1 95 ? -1.215 -2.267 3.550 1.00 89.94 95 VAL A C 1
ATOM 803 O O . VAL A 1 95 ? -0.974 -3.382 4.021 1.00 89.94 95 VAL A O 1
ATOM 806 N N . LEU A 1 96 ? -0.705 -1.829 2.402 1.00 91.25 96 LEU A N 1
ATOM 807 C CA . LEU A 1 96 ? 0.097 -2.620 1.475 1.00 91.25 96 LEU A CA 1
ATOM 808 C C . LEU A 1 96 ? 1.513 -2.058 1.379 1.00 91.25 96 LEU A C 1
ATOM 810 O O . LEU A 1 96 ? 1.698 -0.862 1.178 1.00 91.25 96 LEU A O 1
ATOM 814 N N . ILE A 1 97 ? 2.513 -2.929 1.504 1.00 92.38 97 ILE A N 1
ATOM 815 C CA . ILE A 1 97 ? 3.919 -2.561 1.313 1.00 92.38 97 ILE A CA 1
ATOM 816 C C . ILE A 1 97 ? 4.296 -2.898 -0.125 1.00 92.38 97 ILE A C 1
ATOM 818 O O . ILE A 1 97 ? 4.260 -4.064 -0.514 1.00 92.38 97 ILE A O 1
ATOM 822 N N . ILE A 1 98 ? 4.656 -1.881 -0.898 1.00 92.62 98 ILE A N 1
ATOM 823 C CA . ILE A 1 98 ? 4.915 -1.984 -2.329 1.00 92.62 98 ILE A CA 1
ATOM 824 C C . ILE A 1 98 ? 6.414 -1.858 -2.577 1.00 92.62 98 ILE A C 1
ATOM 826 O O . ILE A 1 98 ? 7.034 -0.858 -2.218 1.00 92.62 98 ILE A O 1
ATOM 830 N N . ARG A 1 99 ? 6.989 -2.897 -3.185 1.00 93.44 99 ARG A N 1
ATOM 831 C CA . ARG A 1 99 ? 8.421 -2.983 -3.525 1.00 93.44 99 ARG A CA 1
ATOM 832 C C . ARG A 1 99 ? 8.682 -3.296 -4.996 1.00 93.44 99 ARG A C 1
ATOM 834 O O . ARG A 1 99 ? 9.832 -3.322 -5.408 1.00 93.44 99 ARG A O 1
ATOM 841 N N . CYS A 1 100 ? 7.631 -3.594 -5.751 1.00 94.38 100 CYS A N 1
ATOM 842 C CA . CYS A 1 100 ? 7.685 -4.080 -7.122 1.00 94.38 100 CYS A CA 1
ATOM 843 C C . CYS A 1 100 ? 6.441 -3.572 -7.860 1.00 94.38 100 CYS A C 1
ATOM 845 O O . CYS A 1 100 ? 5.345 -3.579 -7.288 1.00 94.38 100 CYS A O 1
ATOM 847 N N . LEU A 1 101 ? 6.611 -3.096 -9.096 1.00 93.31 101 LEU A N 1
ATOM 848 C CA . LEU A 1 101 ? 5.521 -2.514 -9.880 1.00 93.31 101 LEU A CA 1
ATOM 849 C C . LEU A 1 101 ? 4.583 -3.606 -10.401 1.00 93.31 101 LEU A C 1
ATOM 851 O O . LEU A 1 101 ? 3.367 -3.465 -10.314 1.00 93.31 101 LEU A O 1
ATOM 855 N N . GLU A 1 102 ? 5.139 -4.708 -10.891 1.00 93.62 102 GLU A N 1
ATOM 856 C CA . GLU A 1 102 ? 4.393 -5.831 -11.453 1.00 93.62 102 GLU A CA 1
ATOM 857 C C . GLU A 1 102 ? 3.514 -6.509 -10.390 1.00 93.62 102 GLU A C 1
ATOM 859 O O . GLU A 1 102 ? 2.333 -6.785 -10.627 1.00 93.62 102 GLU A O 1
ATOM 864 N N . ASP A 1 103 ? 4.054 -6.707 -9.182 1.00 91.81 103 ASP A N 1
ATOM 865 C CA . ASP A 1 103 ? 3.294 -7.254 -8.051 1.00 91.81 103 ASP A CA 1
ATOM 866 C C . ASP A 1 103 ? 2.164 -6.307 -7.640 1.00 91.81 103 ASP A C 1
ATOM 868 O O . ASP A 1 103 ? 1.048 -6.745 -7.356 1.00 91.81 103 ASP A O 1
ATOM 872 N N . PHE A 1 104 ? 2.435 -4.998 -7.641 1.00 92.19 104 PHE A N 1
ATOM 873 C CA . PHE A 1 104 ? 1.423 -3.985 -7.377 1.00 92.19 104 PHE A CA 1
ATOM 874 C C . PHE A 1 104 ? 0.290 -4.047 -8.406 1.00 92.19 104 PHE A C 1
ATOM 876 O O . PHE A 1 104 ? -0.872 -4.146 -8.020 1.00 92.19 104 PHE A O 1
ATOM 883 N N . GLN A 1 105 ? 0.608 -4.043 -9.702 1.00 91.06 105 GLN A N 1
ATOM 884 C CA . GLN A 1 105 ? -0.388 -4.113 -10.775 1.00 91.06 105 GLN A CA 1
ATOM 885 C C . GLN A 1 105 ? -1.250 -5.372 -10.649 1.00 91.06 105 GLN A C 1
ATOM 887 O O . GLN A 1 105 ? -2.479 -5.286 -10.674 1.00 91.06 105 GLN A O 1
ATOM 892 N N . THR A 1 106 ? -0.612 -6.523 -10.419 1.00 89.75 106 THR A N 1
ATOM 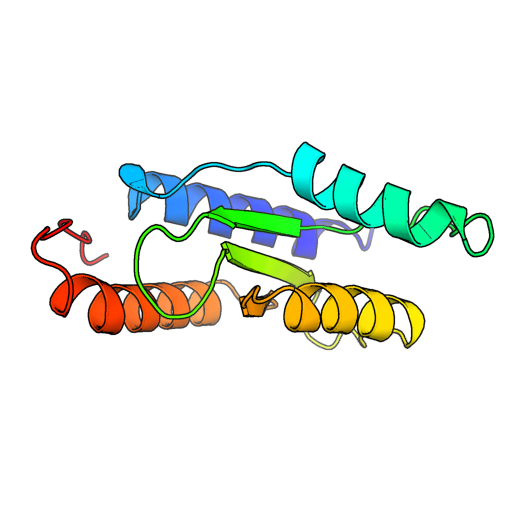893 C CA . THR A 1 106 ? -1.292 -7.810 -10.225 1.00 89.75 106 THR A CA 1
ATOM 894 C C . THR A 1 106 ? -2.232 -7.768 -9.022 1.00 89.75 106 THR A C 1
ATOM 896 O O . THR A 1 106 ? -3.394 -8.177 -9.114 1.00 89.75 106 THR A O 1
ATOM 899 N N . LEU A 1 107 ? -1.761 -7.237 -7.890 1.00 87.94 107 LEU A N 1
ATOM 900 C CA . LEU A 1 107 ? -2.547 -7.117 -6.667 1.00 87.94 107 LEU A CA 1
ATOM 901 C C . LEU A 1 107 ? -3.752 -6.192 -6.864 1.00 87.94 107 LEU A C 1
ATOM 903 O O . LEU A 1 107 ? -4.863 -6.553 -6.478 1.00 87.94 107 LEU A O 1
ATOM 907 N N . MET A 1 108 ? -3.552 -5.030 -7.489 1.00 85.75 108 MET A N 1
ATOM 908 C CA . MET A 1 108 ? -4.621 -4.058 -7.717 1.00 85.75 108 MET A CA 1
ATOM 909 C C . MET A 1 108 ? -5.674 -4.590 -8.681 1.00 85.75 108 MET A C 1
ATOM 911 O O . MET A 1 108 ? -6.867 -4.488 -8.394 1.00 85.75 108 MET A O 1
ATOM 915 N N . GLN A 1 109 ? -5.254 -5.208 -9.786 1.00 83.81 109 GLN A N 1
ATOM 916 C CA . GLN A 1 109 ? -6.172 -5.868 -10.711 1.00 83.81 109 GLN A CA 1
ATOM 917 C C . GLN A 1 109 ? -6.968 -6.963 -10.001 1.00 83.81 109 GLN A C 1
ATOM 919 O O . GLN A 1 109 ? -8.187 -6.998 -10.127 1.00 83.81 109 GLN A O 1
ATOM 924 N N . THR A 1 110 ? -6.314 -7.807 -9.200 1.00 82.62 110 THR A N 1
ATOM 925 C CA . THR A 1 110 ? -6.978 -8.891 -8.458 1.00 82.62 110 THR A CA 1
ATOM 926 C C . THR A 1 110 ? -7.992 -8.347 -7.452 1.00 82.62 110 THR A C 1
ATOM 928 O O . THR A 1 110 ? -9.150 -8.766 -7.441 1.00 82.62 110 THR A O 1
ATOM 931 N N . TYR A 1 111 ? -7.579 -7.380 -6.632 1.00 78.88 111 TYR A N 1
ATOM 932 C CA . TYR A 1 111 ? -8.416 -6.781 -5.598 1.00 78.88 111 TYR A CA 1
ATOM 933 C C . TYR A 1 111 ? -9.641 -6.079 -6.196 1.00 78.88 111 TYR A C 1
ATOM 935 O O . TYR A 1 111 ? -10.776 -6.364 -5.804 1.00 78.88 111 TYR A O 1
ATOM 943 N N . PHE A 1 112 ? -9.444 -5.213 -7.195 1.00 73.38 112 PHE A N 1
ATOM 944 C CA . PHE A 1 112 ? -10.562 -4.519 -7.829 1.00 73.38 112 PHE A CA 1
ATOM 945 C C . PHE A 1 112 ? -11.437 -5.457 -8.659 1.00 73.38 112 PHE A C 1
ATOM 947 O O . PHE A 1 112 ? -12.656 -5.319 -8.618 1.00 73.38 112 PHE A O 1
ATOM 954 N N . TYR A 1 113 ? -10.874 -6.462 -9.332 1.00 70.00 113 TYR A N 1
ATOM 955 C CA . TYR A 1 113 ? -11.673 -7.464 -10.039 1.00 70.00 113 TYR A CA 1
ATOM 956 C C . TYR A 1 113 ? -12.601 -8.241 -9.093 1.00 70.00 113 TYR A C 1
ATOM 958 O O . TYR A 1 113 ? -13.770 -8.457 -9.418 1.00 70.00 113 TYR A O 1
ATOM 966 N N . MET A 1 11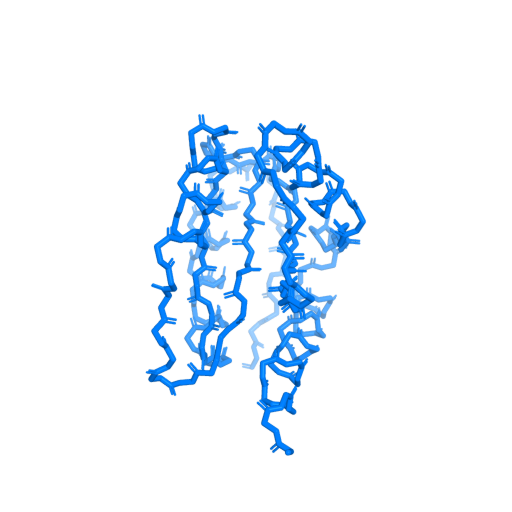4 ? -12.111 -8.633 -7.911 1.00 68.31 114 MET A N 1
ATOM 967 C CA . MET A 1 114 ? -12.905 -9.374 -6.926 1.00 68.31 114 MET A CA 1
ATOM 968 C C . MET A 1 114 ? -13.977 -8.504 -6.260 1.00 68.31 114 MET A C 1
ATOM 970 O O . MET A 1 114 ? -15.124 -8.932 -6.145 1.00 68.31 114 MET A O 1
ATOM 974 N N . HIS A 1 115 ? -13.635 -7.282 -5.845 1.00 63.06 115 HIS A N 1
ATOM 975 C CA . HIS A 1 115 ? -14.544 -6.445 -5.058 1.00 63.06 115 HIS A CA 1
ATOM 976 C C . HIS A 1 115 ? -15.494 -5.584 -5.902 1.00 63.06 115 HIS A C 1
ATOM 978 O O . HIS A 1 115 ? -16.613 -5.302 -5.466 1.00 63.06 115 HIS A O 1
ATOM 984 N N . MET A 1 116 ? -15.120 -5.222 -7.132 1.00 57.81 116 MET A N 1
ATOM 985 C CA . MET A 1 116 ? -15.990 -4.426 -8.011 1.00 57.81 116 MET A CA 1
ATOM 986 C C . MET A 1 116 ? -16.990 -5.275 -8.800 1.00 57.81 116 MET A C 1
ATOM 988 O O . MET A 1 116 ? -17.981 -4.744 -9.284 1.00 57.81 116 MET A O 1
ATOM 992 N N . ARG A 1 117 ? -16.819 -6.604 -8.869 1.00 49.16 117 ARG A N 1
ATOM 993 C CA . ARG A 1 117 ? -17.867 -7.510 -9.378 1.00 49.16 117 ARG A CA 1
ATOM 994 C C . ARG A 1 117 ? -19.038 -7.696 -8.413 1.00 49.16 117 ARG A C 1
ATOM 996 O O . ARG A 1 117 ? -20.125 -8.065 -8.848 1.00 49.16 117 ARG A O 1
ATOM 1003 N N . THR A 1 118 ? -18.831 -7.456 -7.119 1.00 52.31 118 THR A N 1
ATOM 1004 C CA . THR A 1 118 ? -19.869 -7.639 -6.091 1.00 52.31 118 THR A CA 1
ATOM 1005 C C . THR A 1 118 ? -20.729 -6.395 -5.843 1.00 52.31 118 THR A C 1
ATOM 1007 O O . THR A 1 118 ? -21.803 -6.509 -5.256 1.00 52.31 118 THR A O 1
ATOM 1010 N N . GLY A 1 119 ? -20.303 -5.217 -6.316 1.00 45.81 119 GLY A N 1
ATOM 1011 C CA . GLY A 1 119 ? -21.083 -3.975 -6.309 1.00 45.81 119 GLY A CA 1
ATOM 1012 C C . GLY A 1 119 ? -21.622 -3.665 -7.708 1.00 45.81 119 GLY A C 1
ATOM 1013 O O . GLY A 1 119 ? -20.919 -3.843 -8.692 1.00 45.81 119 GLY A O 1
ATOM 1014 N N . ARG A 1 120 ? -22.876 -3.217 -7.820 1.00 41.38 120 ARG A N 1
ATOM 1015 C CA . ARG A 1 120 ? -23.618 -2.955 -9.075 1.00 41.38 120 ARG A CA 1
ATOM 1016 C C . ARG A 1 120 ? -23.090 -1.787 -9.942 1.00 41.38 120 ARG A C 1
ATOM 1018 O O . ARG A 1 120 ? -23.889 -1.049 -10.512 1.00 41.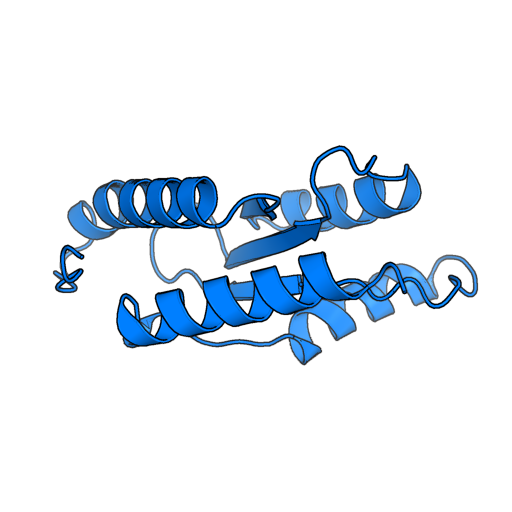38 120 ARG A O 1
ATOM 1025 N N . THR A 1 121 ? -21.780 -1.643 -10.115 1.00 44.78 121 THR A N 1
ATOM 1026 C CA . THR A 1 121 ? -21.196 -0.660 -11.037 1.00 44.78 121 THR A CA 1
ATOM 1027 C C . THR A 1 121 ? -19.970 -1.275 -11.708 1.00 44.78 121 THR A C 1
ATOM 1029 O O . THR A 1 121 ? -18.922 -1.437 -11.091 1.00 44.78 121 THR A O 1
ATOM 1032 N N . MET A 1 122 ? -20.115 -1.677 -12.976 1.00 41.94 122 MET A N 1
ATOM 1033 C CA . MET A 1 122 ? -18.995 -2.178 -13.776 1.00 41.94 122 MET A CA 1
ATOM 1034 C C . MET A 1 122 ? -18.086 -1.011 -14.157 1.00 41.94 122 MET A C 1
ATOM 1036 O O . MET A 1 122 ? -18.422 -0.232 -15.045 1.00 41.94 122 MET A O 1
ATOM 1040 N N . TYR A 1 123 ? -16.923 -0.919 -13.521 1.00 49.09 123 TYR A N 1
ATOM 1041 C CA . TYR A 1 123 ? -15.823 -0.113 -14.034 1.00 49.09 123 TYR A CA 1
ATOM 1042 C C . TYR A 1 123 ? -15.018 -0.961 -15.020 1.00 49.09 123 TYR A C 1
ATOM 1044 O O . TYR A 1 123 ? -14.616 -2.087 -14.721 1.00 49.09 123 TYR A O 1
ATOM 1052 N N . SER A 1 124 ? -14.824 -0.431 -16.224 1.00 44.53 124 SER A N 1
ATOM 1053 C CA . SER A 1 124 ? -14.027 -1.060 -17.275 1.00 44.53 124 SER A CA 1
ATOM 1054 C C . SER A 1 124 ? -12.542 -0.940 -16.929 1.00 44.53 124 SER A C 1
ATOM 1056 O O . SER A 1 124 ? -11.913 0.061 -17.268 1.00 44.53 124 SER A O 1
ATOM 1058 N N . ILE A 1 125 ? -11.966 -1.959 -16.290 1.00 51.34 125 ILE A N 1
ATOM 1059 C CA . ILE A 1 125 ? -10.507 -2.085 -16.185 1.00 51.34 125 ILE A CA 1
ATOM 1060 C C . ILE A 1 125 ? -9.987 -2.403 -17.590 1.00 51.34 125 ILE A C 1
ATOM 1062 O O . ILE A 1 125 ? -10.366 -3.421 -18.172 1.00 51.34 125 ILE A O 1
ATOM 1066 N N . LYS A 1 126 ? -9.142 -1.535 -18.153 1.00 45.75 126 LYS A N 1
ATOM 1067 C CA . LYS A 1 126 ? -8.443 -1.848 -19.402 1.00 45.75 126 LYS A CA 1
ATOM 1068 C C . LYS A 1 126 ? -7.403 -2.929 -19.104 1.00 45.75 126 LYS A C 1
ATOM 1070 O O . LYS A 1 126 ? -6.567 -2.767 -18.222 1.00 45.75 126 LYS A O 1
ATOM 1075 N N . SER A 1 127 ? -7.484 -4.055 -19.801 1.00 47.25 127 SER A N 1
ATOM 1076 C CA . SER A 1 127 ? -6.392 -5.027 -19.838 1.00 47.25 127 SER A CA 1
ATOM 1077 C C . SER A 1 127 ? -5.219 -4.399 -20.593 1.00 47.25 127 SER A C 1
ATOM 1079 O O . SER A 1 127 ? -5.425 -3.923 -21.712 1.00 47.25 127 SER A O 1
ATOM 1081 N N . ALA A 1 128 ? -4.050 -4.363 -19.948 1.00 41.31 128 ALA A N 1
ATOM 1082 C CA . ALA A 1 128 ? -2.776 -3.970 -20.551 1.00 41.31 128 ALA A CA 1
ATOM 1083 C C . ALA A 1 128 ? -2.385 -4.896 -21.712 1.00 41.31 128 ALA A C 1
ATOM 1085 O O . ALA A 1 128 ? -2.746 -6.096 -21.649 1.00 41.31 128 ALA A O 1
#

Secondary structure (DSSP, 8-state):
--SHHHHHHHHHHHHHHHHH-TTT----HHHHHHHHHHHHTTS---------EEEEE-SSSS-SEEEEEE--TT----HHHHHHHHHHHHTTEEEEEE--HHHHHHHHHHHHHHHHSSSS----PPP-